Protein AF-A0A7J5ZCK8-F1 (afdb_monomer_lite)

Organism: Dissostichus mawsoni (NCBI:txid36200)

Structure (mmCIF, N/CA/C/O backbone):
data_AF-A0A7J5ZCK8-F1
#
_entry.id   AF-A0A7J5ZCK8-F1
#
loop_
_atom_site.group_PDB
_atom_site.id
_atom_site.type_symbol
_atom_site.label_atom_id
_atom_site.label_alt_id
_atom_site.label_comp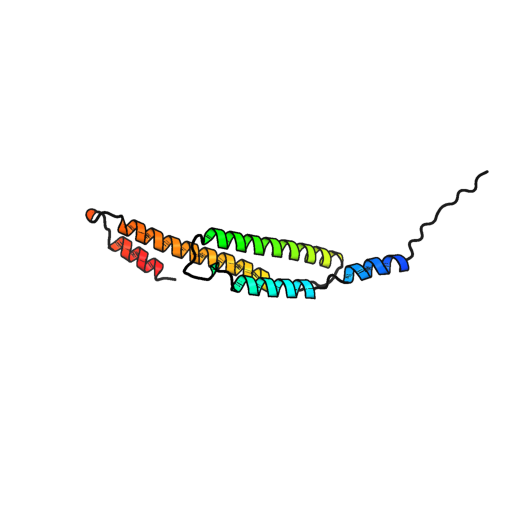_id
_atom_site.label_asym_id
_atom_site.label_entity_id
_atom_site.label_seq_id
_atom_site.pdbx_PDB_ins_code
_atom_site.Cartn_x
_atom_site.Cartn_y
_atom_site.Cartn_z
_atom_site.occupancy
_atom_site.B_iso_or_equiv
_atom_site.auth_seq_id
_atom_site.auth_comp_id
_atom_site.auth_asym_id
_atom_site.auth_atom_id
_atom_site.pdbx_PDB_model_num
ATOM 1 N N . MET A 1 1 ? 63.314 -3.867 -46.656 1.00 36.78 1 MET A N 1
ATOM 2 C CA . MET A 1 1 ? 62.435 -2.686 -46.507 1.00 36.78 1 MET A CA 1
ATOM 3 C C . MET A 1 1 ? 60.999 -3.180 -46.501 1.00 36.78 1 MET A C 1
ATOM 5 O O . MET A 1 1 ? 60.495 -3.582 -47.540 1.00 36.78 1 MET A O 1
ATOM 9 N N . SER A 1 2 ? 60.404 -3.289 -45.313 1.00 33.41 2 SER A N 1
ATOM 10 C CA . SER A 1 2 ? 59.061 -3.841 -45.117 1.00 33.41 2 SER A CA 1
ATOM 11 C C . SER A 1 2 ? 58.004 -2.802 -45.472 1.00 33.41 2 SER A C 1
ATOM 13 O O . SER A 1 2 ? 57.981 -1.721 -44.890 1.00 33.41 2 SER A O 1
ATOM 15 N N . ALA A 1 3 ? 57.130 -3.139 -46.419 1.00 35.41 3 ALA A N 1
ATOM 16 C CA . ALA A 1 3 ? 55.945 -2.357 -46.733 1.00 35.41 3 ALA A CA 1
ATOM 17 C C . ALA A 1 3 ? 54.955 -2.434 -45.558 1.00 35.41 3 ALA A C 1
ATOM 19 O O . ALA A 1 3 ? 54.463 -3.512 -45.211 1.00 35.41 3 ALA A O 1
ATOM 20 N N . GLY A 1 4 ? 54.691 -1.288 -44.930 1.00 40.81 4 GLY A N 1
ATOM 21 C CA . GLY A 1 4 ? 53.667 -1.136 -43.904 1.00 40.81 4 GLY A CA 1
ATOM 22 C C . GLY A 1 4 ? 52.278 -1.337 -44.504 1.00 40.81 4 GLY A C 1
ATOM 23 O O . GLY A 1 4 ? 51.821 -0.537 -45.316 1.00 40.81 4 GLY A O 1
ATOM 24 N N . ARG A 1 5 ? 51.602 -2.416 -44.102 1.00 38.47 5 ARG A N 1
ATOM 25 C CA . ARG A 1 5 ? 50.175 -2.623 -44.364 1.00 38.47 5 ARG A CA 1
ATOM 26 C C . ARG A 1 5 ? 49.381 -1.862 -43.307 1.00 38.47 5 ARG A C 1
ATOM 28 O O . ARG A 1 5 ? 49.225 -2.343 -42.189 1.00 38.47 5 ARG A O 1
ATOM 35 N N . TYR A 1 6 ? 48.885 -0.683 -43.666 1.00 36.00 6 TYR A N 1
ATOM 36 C CA . TYR A 1 6 ? 47.790 -0.048 -42.940 1.00 36.00 6 TYR A CA 1
ATOM 37 C C . TYR A 1 6 ? 46.529 -0.871 -43.207 1.00 36.00 6 TYR A C 1
ATOM 39 O O . TYR A 1 6 ? 46.016 -0.892 -44.323 1.00 36.00 6 TYR A O 1
ATOM 47 N N . VAL A 1 7 ? 46.070 -1.605 -42.197 1.00 40.62 7 VAL A N 1
ATOM 48 C CA . VAL A 1 7 ? 44.784 -2.304 -42.242 1.00 40.62 7 VAL A CA 1
ATOM 49 C C . VAL A 1 7 ? 43.700 -1.243 -42.075 1.00 40.62 7 VAL A C 1
ATOM 51 O O . VAL A 1 7 ? 43.439 -0.774 -40.969 1.00 40.62 7 VAL A O 1
ATOM 54 N N . THR A 1 8 ? 43.103 -0.811 -43.181 1.00 42.19 8 THR A N 1
ATOM 55 C CA . THR A 1 8 ? 41.897 0.015 -43.165 1.00 42.19 8 THR A CA 1
ATOM 56 C C . THR A 1 8 ? 40.716 -0.867 -42.767 1.00 42.19 8 THR A C 1
ATOM 58 O O . THR A 1 8 ? 40.125 -1.562 -43.590 1.00 42.19 8 THR A O 1
ATOM 61 N N . TYR A 1 9 ? 40.357 -0.853 -41.483 1.00 38.38 9 TYR A N 1
ATOM 62 C CA . TYR A 1 9 ? 39.077 -1.394 -41.029 1.00 38.38 9 TYR A CA 1
ATOM 63 C C . TYR A 1 9 ? 37.956 -0.457 -41.497 1.00 38.38 9 TYR A C 1
ATOM 65 O O . TYR A 1 9 ? 37.534 0.448 -40.783 1.00 38.38 9 TYR A O 1
ATOM 73 N N . SER A 1 10 ? 37.503 -0.645 -42.734 1.00 42.81 10 SER A N 1
ATOM 74 C CA . SER A 1 10 ? 36.247 -0.076 -43.216 1.00 42.81 10 SER A CA 1
ATOM 75 C C . SER A 1 10 ? 35.112 -0.960 -42.705 1.00 42.81 10 SER A C 1
ATOM 77 O O . SER A 1 10 ? 34.749 -1.955 -43.324 1.00 42.81 10 SER A O 1
ATOM 79 N N . ILE A 1 11 ? 34.587 -0.636 -41.521 1.00 51.06 11 ILE A N 1
ATOM 80 C CA . ILE A 1 11 ? 33.349 -1.251 -41.033 1.00 51.06 11 ILE A CA 1
ATOM 81 C C . ILE A 1 11 ? 32.249 -0.771 -41.980 1.00 51.06 11 ILE A C 1
ATOM 83 O O . ILE A 1 11 ? 31.850 0.394 -41.948 1.00 51.06 11 ILE A O 1
ATOM 87 N N . SER A 1 12 ? 31.824 -1.643 -42.889 1.00 42.47 12 SER A N 1
ATOM 88 C CA . SER A 1 12 ? 30.792 -1.311 -43.862 1.00 42.47 12 SER A CA 1
ATOM 89 C C . SER A 1 12 ? 29.456 -1.187 -43.131 1.00 42.47 12 SER A C 1
ATOM 91 O O . SER A 1 12 ? 29.147 -1.992 -42.256 1.00 42.47 12 SER A O 1
ATOM 93 N N . LEU A 1 13 ? 28.628 -0.200 -43.493 1.00 48.16 13 LEU A N 1
ATOM 94 C CA . LEU A 1 13 ? 27.282 -0.006 -42.920 1.00 48.16 13 LEU A CA 1
ATOM 95 C C . LEU A 1 13 ? 26.443 -1.300 -42.948 1.00 48.16 13 LEU A C 1
ATOM 97 O O . LEU A 1 13 ? 25.656 -1.547 -42.038 1.00 48.16 13 LEU A O 1
ATOM 101 N N . HIS A 1 14 ? 26.682 -2.162 -43.939 1.00 48.59 14 HIS A N 1
ATOM 102 C CA . HIS A 1 14 ? 26.072 -3.484 -44.078 1.00 48.59 14 HIS A CA 1
ATOM 103 C C . HIS A 1 14 ? 26.371 -4.454 -42.914 1.00 48.59 14 HIS A C 1
ATOM 105 O O . HIS A 1 14 ? 25.532 -5.296 -42.611 1.00 48.59 14 HIS A O 1
ATOM 111 N N . ASP A 1 15 ? 27.499 -4.302 -42.212 1.00 46.88 15 ASP A N 1
ATOM 112 C CA . ASP A 1 15 ? 27.894 -5.145 -41.070 1.00 46.88 15 ASP A CA 1
ATOM 113 C C . ASP A 1 15 ? 27.290 -4.664 -39.738 1.00 46.88 15 ASP A C 1
ATOM 115 O O . ASP A 1 15 ? 27.203 -5.419 -38.768 1.00 46.88 15 ASP A O 1
ATOM 119 N N . ILE A 1 16 ? 26.827 -3.410 -39.690 1.00 55.25 16 ILE A N 1
ATOM 120 C CA . ILE A 1 16 ? 26.183 -2.799 -38.515 1.00 55.25 16 ILE A CA 1
ATOM 121 C C . ILE A 1 16 ? 24.659 -3.023 -38.553 1.00 55.25 16 ILE A C 1
ATOM 123 O O . ILE A 1 16 ? 24.015 -3.167 -37.511 1.00 55.25 16 ILE A O 1
ATOM 127 N N . LEU A 1 17 ? 24.071 -3.128 -39.751 1.00 48.84 17 LEU A N 1
ATOM 128 C CA . LEU A 1 17 ? 22.635 -3.364 -39.958 1.00 48.84 17 LEU A CA 1
ATOM 129 C C . LEU A 1 17 ? 22.069 -4.609 -39.225 1.00 48.84 17 LEU A C 1
ATOM 131 O O . LEU A 1 17 ? 20.969 -4.497 -38.674 1.00 48.84 17 LEU A O 1
ATOM 135 N N . PRO A 1 18 ? 22.772 -5.759 -39.116 1.00 51.34 18 PRO A N 1
ATOM 136 C CA . PRO A 1 18 ? 22.324 -6.917 -38.333 1.00 51.34 18 PRO A CA 1
ATOM 137 C C . PRO A 1 18 ? 22.308 -6.658 -36.818 1.00 51.34 18 PRO A C 1
ATOM 139 O O . PRO A 1 18 ? 21.416 -7.126 -36.114 1.00 51.34 18 PRO A O 1
ATOM 142 N N . PHE A 1 19 ? 23.264 -5.877 -36.301 1.00 49.38 19 PHE A N 1
ATOM 143 C CA . PHE A 1 19 ? 23.325 -5.509 -34.880 1.00 49.38 19 PHE A CA 1
ATOM 144 C C . PHE A 1 19 ? 22.221 -4.519 -34.492 1.00 49.38 19 PHE A C 1
ATOM 146 O O . PHE A 1 19 ? 21.646 -4.626 -33.407 1.00 49.38 19 PHE A O 1
ATOM 153 N N . ILE A 1 20 ? 21.884 -3.597 -35.397 1.00 51.44 20 ILE A N 1
ATOM 154 C CA . ILE A 1 20 ? 20.758 -2.671 -35.238 1.00 51.44 20 ILE A CA 1
ATOM 155 C C . ILE A 1 20 ? 19.438 -3.464 -35.275 1.00 51.44 20 ILE A C 1
ATOM 157 O O . ILE A 1 20 ? 18.642 -3.398 -34.339 1.00 51.44 20 ILE A O 1
ATOM 161 N N . THR A 1 21 ? 19.231 -4.316 -36.283 1.00 44.66 21 THR A N 1
ATOM 162 C CA . THR A 1 21 ? 17.980 -5.087 -36.446 1.00 44.66 21 THR A CA 1
ATOM 163 C C . THR A 1 21 ? 17.729 -6.137 -35.353 1.00 44.66 21 THR A C 1
ATOM 165 O O . THR A 1 21 ? 16.570 -6.365 -35.000 1.00 44.66 21 THR A O 1
ATOM 168 N N . VAL A 1 22 ? 18.766 -6.726 -34.741 1.00 50.34 22 VAL A N 1
ATOM 169 C CA . VAL A 1 22 ? 18.611 -7.665 -33.609 1.00 50.34 22 VAL A CA 1
ATOM 170 C C . VAL A 1 22 ? 18.160 -6.965 -32.316 1.00 50.34 22 VAL A C 1
ATOM 172 O O . VAL A 1 22 ? 17.392 -7.556 -31.553 1.00 50.34 22 VAL A O 1
ATOM 175 N N . LYS A 1 23 ? 18.534 -5.697 -32.079 1.00 49.75 23 LYS A N 1
ATOM 176 C CA . LYS A 1 23 ? 18.041 -4.918 -30.920 1.00 49.75 23 LYS A CA 1
ATOM 177 C C . LYS A 1 23 ? 16.681 -4.246 -31.140 1.00 49.75 23 LYS A C 1
ATOM 179 O O . LYS A 1 23 ? 15.972 -4.013 -30.164 1.00 49.75 23 LYS A O 1
ATOM 184 N N . HIS A 1 24 ? 16.247 -4.055 -32.387 1.00 47.78 24 HIS A N 1
ATOM 185 C CA . HIS A 1 24 ? 14.887 -3.593 -32.719 1.00 47.78 24 HIS A CA 1
ATOM 186 C C . HIS A 1 24 ? 13.771 -4.603 -32.369 1.00 47.78 24 HIS A C 1
ATOM 188 O O . HIS A 1 24 ? 12.586 -4.300 -32.515 1.00 47.78 24 HIS A O 1
ATOM 194 N N . ARG A 1 25 ? 14.118 -5.802 -31.880 1.00 45.59 25 ARG A N 1
ATOM 195 C CA . ARG A 1 25 ? 13.163 -6.837 -31.454 1.00 45.59 25 ARG A CA 1
ATOM 196 C C . ARG A 1 25 ? 12.755 -6.775 -29.981 1.00 45.59 25 ARG A C 1
ATOM 198 O O . ARG A 1 25 ? 11.951 -7.611 -29.565 1.00 45.59 25 ARG A O 1
ATOM 205 N N . SER A 1 26 ? 13.240 -5.808 -29.196 1.00 51.66 26 SER A N 1
ATOM 206 C CA . SER A 1 26 ? 12.668 -5.545 -27.867 1.00 51.66 26 SER A CA 1
ATOM 207 C C . SER A 1 26 ? 11.329 -4.827 -28.047 1.00 51.66 26 SER A C 1
ATOM 209 O O . SER A 1 26 ? 11.219 -3.606 -28.028 1.00 51.66 26 SER A O 1
ATOM 211 N N . CYS A 1 27 ? 10.310 -5.612 -28.387 1.00 55.16 27 CYS A N 1
ATOM 212 C CA . CYS A 1 27 ? 9.016 -5.114 -28.813 1.00 55.16 27 CYS A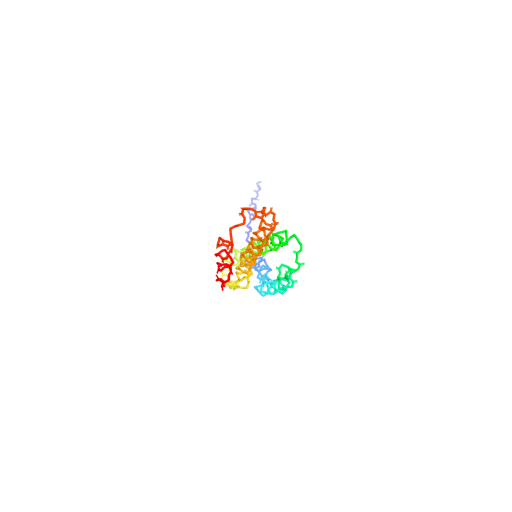 CA 1
ATOM 213 C C . CYS A 1 27 ? 8.296 -4.437 -27.630 1.00 55.16 27 CYS A C 1
ATOM 215 O O . CYS A 1 27 ? 8.108 -5.100 -26.602 1.00 55.16 27 CYS A O 1
ATOM 217 N N . PRO A 1 28 ? 7.793 -3.192 -27.771 1.00 55.38 28 PRO A N 1
ATOM 218 C CA . PRO A 1 28 ? 6.948 -2.531 -26.766 1.00 55.38 28 PRO A CA 1
ATOM 219 C C . PRO A 1 28 ? 5.751 -3.393 -26.331 1.00 55.38 28 PRO A C 1
ATOM 221 O O . PRO A 1 28 ? 5.306 -3.349 -25.185 1.00 55.38 28 PRO A O 1
ATOM 224 N N . ARG A 1 29 ? 5.280 -4.266 -27.233 1.00 55.62 29 ARG A N 1
ATOM 225 C CA . ARG A 1 29 ? 4.224 -5.256 -26.991 1.00 55.62 29 ARG A CA 1
ATOM 226 C C . ARG A 1 29 ? 4.558 -6.230 -25.857 1.00 55.62 29 ARG A C 1
ATOM 228 O O . ARG A 1 29 ? 3.656 -6.621 -25.130 1.00 55.62 29 ARG A O 1
ATOM 235 N N . SER A 1 30 ? 5.829 -6.591 -25.673 1.00 60.94 30 SER A N 1
ATOM 236 C CA . SER A 1 30 ? 6.246 -7.483 -24.583 1.00 60.94 30 SER A CA 1
ATOM 237 C C . SER A 1 30 ? 6.150 -6.811 -23.207 1.00 60.94 30 SER A C 1
ATOM 239 O O . SER A 1 30 ? 5.751 -7.462 -22.247 1.00 60.94 30 SER A O 1
ATOM 241 N N . GLY A 1 31 ? 6.431 -5.505 -23.111 1.00 59.97 31 GLY A N 1
ATOM 242 C CA . GLY A 1 31 ? 6.261 -4.728 -21.878 1.00 59.97 31 GLY A CA 1
ATOM 243 C C . GLY A 1 31 ? 4.790 -4.542 -21.494 1.00 59.97 31 GLY A C 1
ATOM 244 O O . GLY A 1 31 ? 4.433 -4.703 -20.330 1.00 59.97 31 GLY A O 1
ATOM 245 N N . ILE A 1 32 ? 3.919 -4.294 -22.480 1.00 65.62 32 ILE A N 1
ATOM 246 C CA . ILE A 1 32 ? 2.468 -4.146 -22.263 1.00 65.62 32 ILE A CA 1
ATOM 247 C C . ILE A 1 32 ? 1.843 -5.455 -21.759 1.00 65.62 32 ILE A C 1
ATOM 249 O O . ILE A 1 32 ? 1.060 -5.433 -20.811 1.00 65.62 32 ILE A O 1
ATOM 253 N N . VAL A 1 33 ? 2.203 -6.596 -22.361 1.00 68.94 33 VAL A N 1
ATOM 254 C CA . VAL A 1 33 ? 1.693 -7.915 -21.944 1.00 68.94 33 VAL A CA 1
ATOM 255 C C . VAL A 1 33 ? 2.149 -8.242 -20.520 1.00 68.94 33 VAL A C 1
ATOM 257 O O . VAL A 1 33 ? 1.317 -8.540 -19.671 1.00 68.94 33 VAL A O 1
ATOM 260 N N . LYS A 1 34 ? 3.438 -8.047 -20.206 1.00 73.69 34 LYS A N 1
ATOM 261 C CA . LYS A 1 34 ? 3.962 -8.258 -18.845 1.00 73.69 34 LYS A CA 1
ATOM 262 C C . LYS A 1 34 ? 3.269 -7.392 -17.790 1.00 73.69 34 LYS A C 1
ATOM 264 O O . LYS A 1 34 ? 3.038 -7.845 -16.674 1.00 73.69 34 LYS A O 1
ATOM 269 N N . GLN A 1 35 ? 2.937 -6.147 -18.127 1.00 70.12 35 GLN A N 1
ATOM 270 C CA . GLN A 1 35 ? 2.220 -5.249 -17.224 1.00 70.12 35 GLN A CA 1
ATOM 271 C C . GLN A 1 35 ? 0.777 -5.713 -16.978 1.00 70.12 35 GLN A C 1
ATOM 273 O O . GLN A 1 35 ? 0.281 -5.618 -15.854 1.00 70.12 35 GLN A O 1
ATOM 278 N N . HIS A 1 36 ? 0.108 -6.203 -18.023 1.00 76.88 36 HIS A N 1
ATOM 279 C CA . HIS A 1 36 ? -1.246 -6.735 -17.922 1.00 76.88 36 HIS A CA 1
ATOM 280 C C . HIS A 1 36 ? -1.289 -7.991 -17.044 1.00 76.88 36 HIS A C 1
ATOM 282 O O . HIS A 1 36 ? -2.082 -8.044 -16.104 1.00 76.88 36 HIS A O 1
ATOM 288 N N . ASP A 1 37 ? -0.379 -8.936 -17.282 1.00 79.56 37 ASP A N 1
ATOM 289 C CA . ASP A 1 37 ? -0.281 -10.183 -16.517 1.00 79.56 37 ASP A CA 1
ATOM 290 C C . ASP A 1 37 ? 0.034 -9.908 -15.040 1.00 79.56 37 ASP A C 1
ATOM 292 O O . ASP A 1 37 ? -0.601 -10.467 -14.143 1.00 79.56 37 ASP A O 1
ATOM 296 N N . PHE A 1 38 ? 0.959 -8.979 -14.766 1.00 77.50 38 PHE A N 1
ATOM 297 C CA . PHE A 1 38 ? 1.266 -8.553 -13.400 1.00 77.50 38 PHE A CA 1
ATOM 298 C C . PHE A 1 38 ? 0.041 -7.944 -12.709 1.00 77.50 38 PHE A C 1
ATOM 300 O O . PHE A 1 38 ? -0.223 -8.235 -11.546 1.00 77.50 38 PHE A O 1
ATOM 307 N N . ARG A 1 39 ? -0.750 -7.130 -13.418 1.00 77.44 39 ARG A N 1
ATOM 308 C CA . ARG A 1 39 ? -1.971 -6.538 -12.858 1.00 77.44 39 ARG A CA 1
ATOM 309 C C . ARG A 1 39 ? -3.056 -7.577 -12.575 1.00 77.44 39 ARG A C 1
ATOM 311 O O . ARG A 1 39 ? -3.834 -7.413 -11.635 1.00 77.44 39 ARG A O 1
ATOM 318 N N . GLU A 1 40 ? -3.174 -8.613 -13.394 1.00 80.75 40 GLU A N 1
ATOM 319 C CA . GLU A 1 40 ? -4.095 -9.718 -13.117 1.00 80.75 40 GLU A CA 1
ATOM 320 C C . GLU A 1 40 ? -3.698 -10.471 -11.855 1.00 80.75 40 GLU A C 1
ATOM 322 O O . GLU A 1 40 ? -4.536 -10.635 -10.971 1.00 80.75 40 GLU A O 1
ATOM 327 N N . GLN A 1 41 ? -2.415 -10.804 -11.715 1.00 79.69 41 GLN A N 1
ATOM 328 C CA . GLN A 1 41 ? -1.889 -11.435 -10.504 1.00 79.69 41 GLN A CA 1
ATOM 329 C C . GLN A 1 41 ? -2.077 -10.538 -9.277 1.00 79.69 41 GLN A C 1
ATOM 331 O O . GLN A 1 41 ? -2.576 -10.993 -8.249 1.00 79.69 41 GLN A O 1
ATOM 336 N N . PHE A 1 42 ? -1.786 -9.242 -9.410 1.00 76.38 42 PHE A N 1
ATOM 337 C CA . PHE A 1 42 ? -1.948 -8.264 -8.339 1.00 76.38 42 PHE A CA 1
ATOM 338 C C . PHE A 1 42 ? -3.396 -8.200 -7.835 1.00 76.38 42 PHE A C 1
ATOM 340 O O . PHE A 1 42 ? -3.620 -8.179 -6.633 1.00 76.38 42 PHE A O 1
ATOM 347 N N . ARG A 1 43 ? -4.398 -8.268 -8.720 1.00 76.19 43 ARG A N 1
ATOM 348 C CA . ARG A 1 43 ? -5.819 -8.285 -8.315 1.00 76.19 43 ARG A CA 1
ATOM 349 C C . ARG A 1 43 ? -6.239 -9.547 -7.563 1.00 76.19 43 ARG A C 1
ATOM 351 O O . ARG A 1 43 ? -7.244 -9.516 -6.861 1.00 76.19 43 ARG A O 1
ATOM 358 N N . THR A 1 44 ? -5.504 -10.644 -7.722 1.00 78.62 44 THR A N 1
ATOM 359 C CA . THR A 1 44 ? -5.761 -11.900 -7.003 1.00 78.62 44 THR A CA 1
ATOM 360 C C . THR A 1 44 ? -5.016 -12.005 -5.676 1.00 78.62 44 THR A C 1
ATOM 362 O O . THR A 1 44 ? -5.238 -12.964 -4.936 1.00 78.62 44 THR A O 1
ATOM 365 N N . GLU A 1 45 ? -4.145 -11.041 -5.361 1.00 75.94 45 GLU A N 1
ATOM 366 C CA . GLU A 1 45 ? -3.376 -11.058 -4.120 1.00 75.94 45 GLU A CA 1
ATOM 367 C C . GLU A 1 45 ? -4.294 -11.044 -2.899 1.00 75.94 45 GLU A C 1
ATOM 369 O O . GLU A 1 45 ? -5.326 -10.365 -2.843 1.00 75.94 45 GLU A O 1
ATOM 374 N N . SER A 1 46 ? -3.882 -11.787 -1.874 1.00 76.31 46 SER A N 1
ATOM 375 C CA . SER A 1 46 ? -4.665 -11.919 -0.650 1.00 76.31 46 SER A CA 1
ATOM 376 C C . SER A 1 46 ? -4.808 -10.595 0.096 1.00 76.31 46 SER A C 1
ATOM 378 O O . SER A 1 46 ? -5.768 -10.461 0.840 1.00 76.31 46 SER A O 1
ATOM 380 N N . ILE A 1 47 ? -3.949 -9.597 -0.156 1.00 74.75 47 ILE A N 1
ATOM 381 C CA . ILE A 1 47 ? -3.981 -8.256 0.466 1.00 74.75 47 ILE A CA 1
ATOM 382 C C . ILE A 1 47 ? -5.326 -7.525 0.330 1.00 74.75 47 ILE A C 1
ATOM 384 O O . ILE A 1 47 ? -5.603 -6.624 1.119 1.00 74.75 47 ILE A O 1
ATOM 388 N N . PHE A 1 48 ? -6.145 -7.903 -0.657 1.00 73.62 48 PHE A N 1
ATOM 389 C CA . PHE A 1 48 ? -7.482 -7.349 -0.888 1.00 73.62 48 PHE A CA 1
ATOM 390 C C . PHE A 1 48 ? -8.589 -8.054 -0.091 1.00 73.62 48 PHE A C 1
ATOM 392 O O . PHE A 1 48 ? -9.739 -7.619 -0.112 1.00 73.62 48 PHE A O 1
ATOM 399 N N . ARG A 1 49 ? -8.271 -9.151 0.601 1.00 77.19 49 ARG A N 1
ATOM 400 C CA . ARG A 1 49 ? -9.214 -9.910 1.428 1.00 77.19 49 ARG A CA 1
ATOM 401 C C . ARG A 1 49 ? -9.140 -9.440 2.876 1.00 77.19 49 ARG A C 1
ATOM 403 O O . ARG A 1 49 ? -8.066 -9.156 3.380 1.00 77.19 49 ARG A O 1
ATOM 410 N N . ILE A 1 50 ? -10.281 -9.425 3.558 1.00 67.75 50 ILE A N 1
ATOM 411 C CA . ILE A 1 50 ? -10.408 -8.928 4.940 1.00 67.75 50 ILE A CA 1
ATOM 412 C C . ILE A 1 50 ? -9.794 -9.904 5.971 1.00 67.75 50 ILE A C 1
ATOM 414 O O . ILE A 1 50 ? -9.342 -9.477 7.032 1.00 67.75 50 ILE A O 1
ATOM 418 N N . ASP A 1 51 ? -9.698 -11.196 5.644 1.00 70.12 51 ASP A N 1
ATOM 419 C CA . ASP A 1 51 ? -9.303 -12.267 6.580 1.00 70.12 51 ASP A CA 1
ATOM 420 C C . ASP A 1 51 ? -7.804 -12.611 6.538 1.00 70.12 51 ASP A C 1
ATOM 422 O O . ASP A 1 51 ? -7.410 -13.775 6.584 1.00 70.12 51 ASP A O 1
ATOM 426 N N . VAL A 1 52 ? -6.945 -11.608 6.372 1.00 74.25 52 VAL A N 1
ATOM 427 C CA . VAL A 1 52 ? -5.502 -11.827 6.219 1.00 74.25 52 VAL A CA 1
ATOM 428 C C . VAL A 1 52 ? -4.779 -11.687 7.554 1.00 74.25 52 VAL A C 1
ATOM 430 O O . VAL A 1 52 ? -4.867 -10.648 8.208 1.00 74.25 52 VAL A O 1
ATOM 433 N N . GLU A 1 53 ? -4.002 -12.704 7.921 1.00 72.19 53 GLU A N 1
ATOM 434 C CA . GLU A 1 53 ? -2.970 -12.616 8.959 1.00 72.19 53 GLU A CA 1
ATOM 435 C C . GLU A 1 53 ? -1.670 -12.044 8.364 1.00 72.19 53 GLU A C 1
ATOM 437 O O . GLU A 1 53 ? -1.354 -12.268 7.196 1.00 72.19 53 GLU A O 1
ATOM 442 N N . GLU A 1 54 ? -0.912 -11.274 9.150 1.00 81.44 54 GLU A N 1
ATOM 443 C CA . GLU A 1 54 ? 0.359 -10.657 8.721 1.00 81.44 54 GLU A CA 1
ATOM 444 C C . GLU A 1 54 ? 0.255 -9.721 7.492 1.00 81.44 54 GLU A C 1
ATOM 446 O O . GLU A 1 54 ? 1.142 -9.676 6.635 1.00 81.44 54 GLU A O 1
ATOM 451 N N . GLN A 1 55 ? -0.812 -8.919 7.433 1.00 84.62 55 GLN A N 1
ATOM 452 C CA . GLN A 1 55 ? -1.169 -8.019 6.319 1.00 84.62 55 GLN A CA 1
ATOM 453 C C . GLN A 1 55 ? 0.010 -7.179 5.806 1.00 84.62 55 GLN A C 1
ATOM 455 O O . GLN A 1 55 ? 0.253 -7.115 4.601 1.00 84.62 55 GLN A O 1
ATOM 460 N N . TYR A 1 56 ? 0.804 -6.596 6.712 1.00 86.06 56 TYR A N 1
ATOM 461 C CA . TYR A 1 56 ? 1.968 -5.788 6.344 1.00 86.06 56 TYR A CA 1
ATOM 462 C C . TYR A 1 56 ? 3.043 -6.567 5.584 1.00 86.06 56 TYR A C 1
ATOM 464 O O . TYR A 1 56 ? 3.612 -6.031 4.637 1.00 86.06 56 TYR A O 1
ATOM 472 N N . LYS A 1 57 ? 3.286 -7.845 5.911 1.00 87.62 57 LYS A N 1
ATOM 473 C CA . LYS A 1 57 ? 4.285 -8.651 5.189 1.00 87.62 57 LYS A CA 1
ATOM 474 C C . LYS A 1 57 ? 3.871 -8.885 3.737 1.00 87.62 57 LYS A C 1
ATOM 476 O O . LYS A 1 57 ? 4.719 -8.883 2.842 1.00 87.62 57 LYS A O 1
ATOM 481 N N . LEU A 1 58 ? 2.574 -9.075 3.499 1.00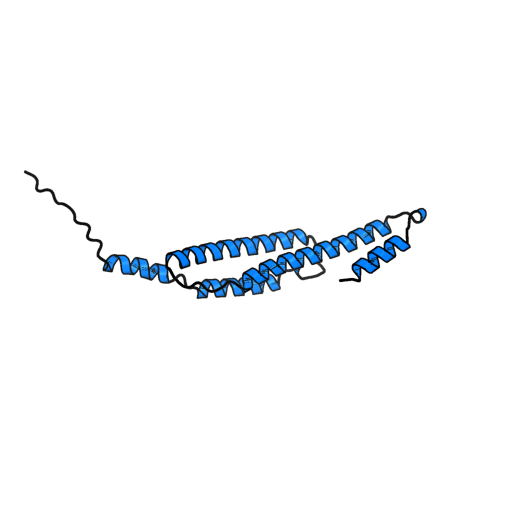 86.38 58 LEU A N 1
ATOM 482 C CA . LEU A 1 58 ? 2.012 -9.278 2.164 1.00 86.38 58 LEU A CA 1
ATOM 483 C C . LEU A 1 58 ? 1.968 -7.974 1.357 1.00 86.38 58 LEU A C 1
ATOM 485 O O . LEU A 1 58 ? 2.308 -7.981 0.171 1.00 86.38 58 LEU A O 1
ATOM 489 N N . ILE A 1 59 ? 1.640 -6.849 2.002 1.00 88.00 59 ILE A N 1
ATOM 490 C CA . ILE A 1 59 ? 1.737 -5.513 1.395 1.00 88.00 59 ILE A CA 1
ATOM 491 C C . ILE A 1 59 ? 3.186 -5.222 0.999 1.00 88.00 59 ILE A C 1
ATOM 493 O O . ILE A 1 59 ? 3.440 -4.840 -0.141 1.00 88.00 59 ILE A O 1
ATOM 497 N N . ASP A 1 60 ? 4.151 -5.477 1.883 1.00 90.12 60 ASP A N 1
ATOM 498 C CA . ASP A 1 60 ? 5.572 -5.263 1.602 1.00 90.12 60 ASP A CA 1
ATOM 499 C C . ASP A 1 60 ? 6.081 -6.158 0.472 1.00 90.12 60 ASP A C 1
ATOM 501 O O . ASP A 1 60 ? 6.841 -5.710 -0.390 1.00 90.12 60 ASP A O 1
ATOM 505 N N . LYS A 1 61 ? 5.653 -7.427 0.442 1.00 89.69 61 LYS A N 1
ATOM 506 C CA . LYS A 1 61 ? 5.956 -8.347 -0.661 1.00 89.69 61 LYS A CA 1
ATOM 507 C C . LYS A 1 61 ? 5.434 -7.795 -1.990 1.00 89.69 61 LYS A C 1
ATOM 509 O O . LYS A 1 61 ? 6.193 -7.740 -2.958 1.00 89.69 61 LYS A O 1
ATOM 514 N N . SER A 1 62 ? 4.183 -7.347 -2.017 1.00 87.06 62 SER A N 1
ATOM 515 C CA . SER A 1 62 ? 3.542 -6.800 -3.217 1.00 87.06 62 SER A CA 1
ATOM 516 C C . SER A 1 62 ? 4.185 -5.480 -3.658 1.00 87.06 62 SER A C 1
ATOM 518 O O . SER A 1 62 ? 4.449 -5.280 -4.842 1.00 87.06 62 SER A O 1
ATOM 520 N N . ASN A 1 63 ? 4.537 -4.609 -2.707 1.00 90.88 63 ASN A N 1
ATOM 521 C CA . ASN A 1 63 ? 5.231 -3.344 -2.953 1.00 90.88 63 ASN A CA 1
ATOM 522 C C . ASN A 1 63 ? 6.625 -3.564 -3.554 1.00 90.88 63 ASN A C 1
ATOM 524 O O . ASN A 1 63 ? 7.007 -2.876 -4.501 1.00 90.88 63 ASN A O 1
ATOM 528 N N . ARG A 1 64 ? 7.369 -4.570 -3.069 1.00 91.12 64 ARG A N 1
ATOM 529 C CA . ARG A 1 64 ? 8.632 -4.985 -3.699 1.00 91.12 64 ARG A CA 1
ATOM 530 C C . ARG A 1 64 ? 8.414 -5.486 -5.126 1.00 91.12 64 ARG A C 1
ATOM 532 O O . ARG A 1 64 ? 9.184 -5.113 -6.005 1.00 91.12 64 ARG A O 1
ATOM 539 N N . GLY A 1 65 ? 7.368 -6.279 -5.368 1.00 88.50 65 GLY A N 1
ATOM 540 C CA . GLY A 1 65 ? 7.004 -6.744 -6.711 1.00 88.50 65 GLY A CA 1
ATOM 541 C C . GLY A 1 65 ? 6.750 -5.591 -7.688 1.00 88.50 65 GLY A C 1
ATOM 542 O O . GLY A 1 65 ? 7.327 -5.566 -8.774 1.00 88.50 65 GLY A O 1
ATOM 543 N N . VAL A 1 66 ? 5.970 -4.587 -7.268 1.00 88.12 66 VAL A N 1
ATOM 544 C CA . VAL A 1 66 ? 5.734 -3.367 -8.061 1.00 88.12 66 VAL A CA 1
ATOM 545 C C . VAL A 1 66 ? 7.032 -2.601 -8.313 1.00 88.12 66 VAL A C 1
ATOM 547 O O . VAL A 1 66 ? 7.282 -2.205 -9.447 1.00 88.12 66 VAL A O 1
ATOM 550 N N . ALA A 1 67 ? 7.893 -2.437 -7.304 1.00 90.12 67 ALA A N 1
ATOM 551 C CA . ALA A 1 67 ? 9.164 -1.727 -7.460 1.00 90.12 67 ALA A CA 1
ATOM 552 C C . ALA A 1 67 ? 10.124 -2.419 -8.447 1.00 90.12 67 ALA A C 1
ATOM 554 O O . ALA A 1 67 ? 10.808 -1.747 -9.221 1.00 90.12 67 ALA A O 1
ATOM 555 N N . VAL A 1 68 ? 10.165 -3.757 -8.455 1.00 89.75 68 VAL A N 1
ATOM 556 C CA . VAL A 1 68 ? 10.946 -4.526 -9.440 1.00 89.75 68 VAL A CA 1
ATOM 557 C C . VAL A 1 68 ? 10.407 -4.289 -10.850 1.00 89.75 68 VAL A C 1
ATOM 559 O O . VAL A 1 68 ? 11.184 -3.965 -11.748 1.00 89.75 68 VAL A O 1
ATOM 562 N N . MET A 1 69 ? 9.086 -4.365 -11.034 1.00 84.62 69 MET A N 1
ATOM 563 C CA . MET A 1 69 ? 8.448 -4.082 -12.323 1.00 84.62 69 MET A CA 1
ATOM 564 C C . MET A 1 69 ? 8.712 -2.645 -12.793 1.00 84.62 69 MET A C 1
ATOM 566 O O . MET A 1 69 ? 9.041 -2.436 -13.957 1.00 84.62 69 MET A O 1
ATOM 570 N N . GLU A 1 70 ? 8.641 -1.650 -11.906 1.00 87.38 70 GLU A N 1
ATOM 571 C CA . GLU A 1 70 ? 8.985 -0.255 -12.225 1.00 87.38 70 GLU A CA 1
ATOM 572 C C . GLU A 1 70 ? 10.441 -0.110 -12.683 1.00 87.38 70 GLU A C 1
ATOM 574 O O . GLU A 1 70 ? 10.712 0.587 -13.661 1.00 87.38 70 GLU A O 1
ATOM 579 N N . ALA A 1 71 ? 11.378 -0.799 -12.027 1.00 87.62 71 ALA A N 1
ATOM 580 C CA . ALA A 1 71 ? 12.785 -0.772 -12.409 1.00 87.62 71 ALA A CA 1
ATOM 581 C C . ALA A 1 71 ? 13.034 -1.429 -13.778 1.00 87.62 71 ALA A C 1
ATOM 583 O O . ALA A 1 71 ? 13.823 -0.912 -14.572 1.00 87.62 71 ALA A O 1
ATOM 584 N N . GLU A 1 72 ? 12.370 -2.548 -14.078 1.00 84.50 72 GLU A N 1
ATOM 585 C CA . GLU A 1 72 ? 12.439 -3.187 -15.397 1.00 84.50 72 GLU A CA 1
ATOM 586 C C . GLU A 1 72 ? 11.861 -2.288 -16.494 1.00 84.50 72 GLU A C 1
ATOM 588 O O . GLU A 1 72 ? 12.497 -2.091 -17.532 1.00 84.50 72 GLU A O 1
ATOM 593 N N . MET A 1 73 ? 10.692 -1.695 -16.247 1.00 81.81 73 MET A N 1
ATOM 594 C CA . MET A 1 73 ? 10.040 -0.784 -17.188 1.00 81.81 73 MET A CA 1
ATOM 595 C C . MET A 1 73 ? 10.868 0.481 -17.433 1.00 81.81 73 MET A C 1
ATOM 597 O O . MET A 1 73 ? 10.964 0.934 -18.574 1.00 81.81 73 MET A O 1
ATOM 601 N N . LYS A 1 74 ? 11.533 1.010 -16.398 1.00 84.25 74 LYS A N 1
ATOM 602 C CA . LYS A 1 74 ? 12.453 2.145 -16.533 1.00 84.25 74 LYS A CA 1
ATOM 603 C C . LYS A 1 74 ? 13.643 1.808 -17.430 1.00 84.25 74 LYS A C 1
ATOM 605 O O . LYS A 1 74 ? 13.931 2.560 -18.347 1.00 84.25 74 LYS A O 1
ATOM 610 N N . LYS A 1 75 ? 14.276 0.644 -17.248 1.00 83.38 75 LYS A N 1
ATOM 611 C CA . LYS A 1 75 ? 15.380 0.201 -18.124 1.00 83.38 75 LYS A CA 1
ATOM 612 C C . LYS A 1 75 ? 14.945 0.067 -19.584 1.00 83.38 75 LYS A C 1
ATOM 614 O O . LYS A 1 75 ? 15.711 0.399 -20.488 1.00 83.38 75 LYS A O 1
ATOM 619 N N . LEU A 1 76 ? 13.736 -0.447 -19.821 1.00 79.19 76 LEU A N 1
ATOM 620 C CA . LEU A 1 76 ? 13.170 -0.549 -21.169 1.00 79.19 76 LEU A CA 1
ATOM 621 C C . LEU A 1 76 ? 12.901 0.830 -21.773 1.00 79.19 76 LEU A C 1
ATOM 623 O O . LEU A 1 76 ? 13.176 1.022 -22.954 1.00 79.19 76 LEU A O 1
ATOM 627 N N . GLN A 1 77 ? 12.424 1.777 -20.965 1.00 79.56 77 GLN A N 1
ATOM 628 C CA . GLN A 1 77 ? 12.214 3.157 -21.385 1.00 79.56 77 GLN A CA 1
ATOM 629 C C . GLN A 1 77 ? 13.537 3.861 -2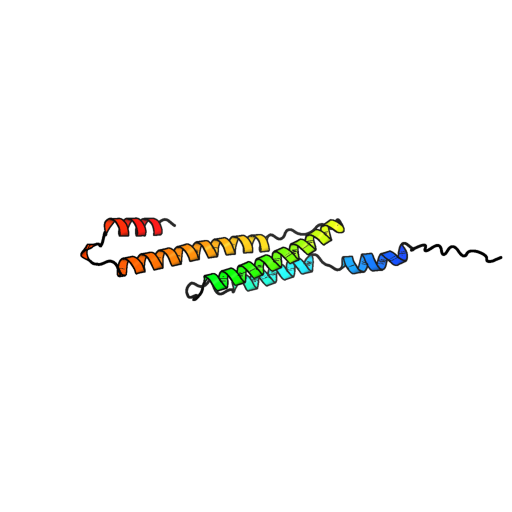1.703 1.00 79.56 77 GLN A C 1
ATOM 631 O O . GLN A 1 77 ? 13.679 4.359 -22.810 1.00 79.56 77 GLN A O 1
ATOM 636 N N . ASP A 1 78 ? 14.541 3.774 -20.826 1.00 81.44 78 ASP A N 1
ATOM 637 C CA . ASP A 1 78 ? 15.882 4.329 -21.065 1.00 81.44 78 ASP A CA 1
ATOM 638 C C . ASP A 1 78 ? 16.505 3.756 -22.357 1.00 81.44 78 ASP A C 1
ATOM 640 O O . ASP A 1 78 ? 17.186 4.447 -23.113 1.00 81.44 78 ASP A O 1
ATOM 644 N N . THR A 1 79 ? 16.249 2.471 -22.637 1.00 77.50 79 THR A N 1
ATOM 645 C CA . THR A 1 79 ? 16.686 1.824 -23.881 1.00 77.50 79 THR A CA 1
ATOM 646 C C . THR A 1 79 ? 15.919 2.353 -25.092 1.00 77.50 79 THR A C 1
ATOM 648 O O . THR A 1 79 ? 16.514 2.534 -26.146 1.00 77.50 79 THR A O 1
ATOM 651 N N . ALA A 1 80 ? 14.614 2.589 -24.977 1.00 74.94 80 ALA A N 1
ATOM 652 C CA . ALA A 1 80 ? 13.808 3.126 -26.069 1.00 74.94 80 ALA A CA 1
ATOM 653 C C . ALA A 1 80 ? 14.164 4.580 -26.387 1.00 74.94 80 ALA A C 1
ATOM 655 O O . ALA A 1 80 ? 14.303 4.916 -27.562 1.00 74.94 80 ALA A O 1
ATOM 656 N N . ASP A 1 81 ? 14.411 5.387 -25.354 1.00 77.75 81 ASP A N 1
ATOM 657 C CA . ASP A 1 81 ? 14.879 6.766 -25.476 1.00 77.75 81 ASP A CA 1
ATOM 658 C C . ASP A 1 81 ? 16.250 6.818 -26.173 1.00 77.75 81 ASP A C 1
ATOM 660 O O . ASP A 1 81 ? 16.457 7.645 -27.058 1.00 77.7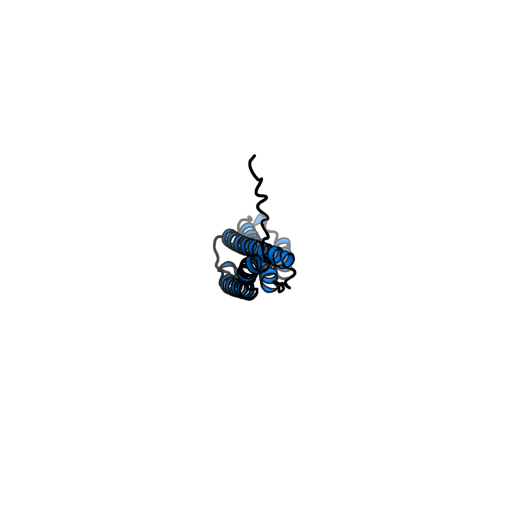5 81 ASP A O 1
ATOM 664 N N . LEU A 1 82 ? 17.157 5.875 -25.870 1.00 80.94 82 LEU A N 1
ATOM 665 C CA . LEU A 1 82 ? 18.456 5.738 -26.549 1.00 80.94 82 LEU A CA 1
ATOM 666 C C . LEU A 1 82 ? 18.331 5.460 -28.058 1.00 80.94 82 LEU A C 1
ATOM 668 O O . LEU A 1 82 ? 19.232 5.804 -28.822 1.00 80.94 82 LEU A O 1
ATOM 672 N N . PHE A 1 83 ? 17.244 4.819 -28.486 1.00 79.06 83 PHE A N 1
ATOM 673 C CA . PHE A 1 83 ? 16.970 4.521 -29.894 1.00 79.06 83 PHE A CA 1
ATOM 674 C C . PHE A 1 83 ? 15.945 5.477 -30.522 1.00 79.06 83 PHE A C 1
ATOM 676 O O . PHE A 1 83 ? 15.505 5.222 -31.641 1.00 79.06 83 PHE A O 1
ATOM 683 N N . GLU A 1 84 ? 15.548 6.541 -29.811 1.00 77.00 84 GLU A N 1
ATOM 684 C CA . GLU A 1 84 ? 14.517 7.505 -30.229 1.00 77.00 84 GLU A CA 1
ATOM 685 C C . GLU A 1 84 ? 13.183 6.837 -30.626 1.00 77.00 84 GLU A C 1
ATOM 687 O O . GLU A 1 84 ? 12.420 7.326 -31.462 1.00 77.00 84 GLU A O 1
ATOM 692 N N . VAL A 1 85 ? 12.881 5.686 -30.018 1.00 74.75 85 VAL A N 1
ATOM 693 C CA . VAL A 1 85 ? 11.647 4.937 -30.263 1.00 74.75 85 VAL A CA 1
ATOM 694 C C . VAL A 1 85 ? 10.581 5.411 -29.286 1.00 74.75 85 VAL A C 1
ATOM 696 O O . VAL A 1 85 ? 10.793 5.423 -28.076 1.00 74.75 85 VAL A O 1
ATOM 699 N N . SER A 1 86 ? 9.391 5.741 -29.795 1.00 66.56 86 SER A N 1
ATOM 700 C CA . SER A 1 86 ? 8.262 6.102 -28.941 1.00 66.56 86 SER A CA 1
ATOM 701 C C . SER A 1 86 ? 7.862 4.931 -28.040 1.00 66.56 86 SER A C 1
ATOM 703 O O . SER A 1 86 ? 7.503 3.842 -28.499 1.00 66.56 86 SER A O 1
ATOM 705 N N . PHE A 1 87 ? 7.933 5.159 -26.728 1.00 66.62 87 PHE A N 1
ATOM 706 C CA . PHE A 1 87 ? 7.603 4.153 -25.731 1.00 66.62 87 PHE A CA 1
ATOM 707 C C . PHE A 1 87 ? 6.192 4.390 -25.151 1.00 66.62 87 PHE A C 1
ATOM 709 O O . PHE A 1 87 ? 5.863 5.520 -24.780 1.00 66.62 87 PHE A O 1
ATOM 716 N N . PRO A 1 88 ? 5.322 3.364 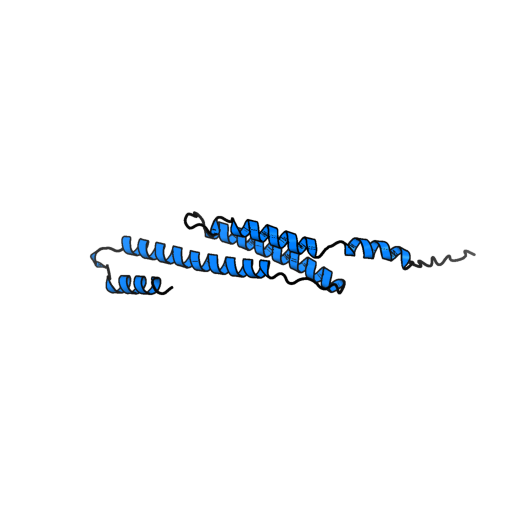-25.083 1.00 71.00 88 PRO A N 1
ATOM 717 C CA . PRO A 1 88 ? 3.960 3.511 -24.577 1.00 71.00 88 PRO A CA 1
ATOM 718 C C . PRO A 1 88 ? 3.909 3.813 -23.074 1.00 71.00 88 PRO A C 1
ATOM 720 O O . PRO A 1 88 ? 4.693 3.299 -22.284 1.00 71.00 88 PRO A O 1
ATOM 723 N N . ASP A 1 89 ? 2.917 4.604 -22.668 1.00 72.12 89 ASP A N 1
ATOM 724 C CA . ASP A 1 89 ? 2.744 5.003 -21.274 1.00 72.12 89 ASP A CA 1
ATOM 725 C C . ASP A 1 89 ? 2.262 3.849 -20.360 1.00 72.12 89 ASP A C 1
ATOM 727 O O . ASP A 1 89 ? 1.233 3.215 -20.605 1.00 72.12 89 ASP A O 1
ATOM 731 N N . TYR A 1 90 ? 2.958 3.632 -19.242 1.00 75.38 90 TYR A N 1
ATOM 732 C CA . TYR A 1 90 ? 2.714 2.583 -18.251 1.00 75.38 90 TYR A CA 1
ATOM 733 C C . TYR A 1 90 ? 1.590 2.903 -17.246 1.00 75.38 90 TYR A C 1
ATOM 735 O O . TYR A 1 90 ? 1.777 2.813 -16.028 1.00 75.38 90 TYR A O 1
ATOM 743 N N . LYS A 1 91 ? 0.388 3.233 -17.727 1.00 81.12 91 LYS A N 1
ATOM 744 C CA . LYS A 1 91 ? -0.742 3.645 -16.866 1.00 81.12 91 LYS A CA 1
ATOM 745 C C . LYS A 1 91 ? -1.157 2.592 -15.828 1.00 81.12 91 LYS A C 1
ATOM 747 O O . LYS A 1 91 ? -1.474 2.946 -14.698 1.00 81.12 91 LYS A O 1
ATOM 752 N N . GLN A 1 92 ? -1.120 1.305 -16.181 1.00 80.19 92 GLN A N 1
ATOM 753 C CA . GLN A 1 92 ? -1.551 0.223 -15.282 1.00 80.19 92 GLN A CA 1
ATOM 754 C C . GLN A 1 92 ? -0.607 0.037 -14.086 1.00 80.19 92 GLN A C 1
ATOM 756 O O . GLN A 1 92 ? -1.064 -0.227 -12.981 1.00 80.19 92 GLN A O 1
ATOM 761 N N . LEU A 1 93 ? 0.703 0.209 -14.281 1.00 83.12 93 LEU A N 1
ATOM 762 C CA . LEU A 1 93 ? 1.694 0.089 -13.206 1.00 83.12 93 LEU A CA 1
ATOM 763 C C . LEU A 1 93 ? 1.611 1.276 -12.245 1.00 83.12 93 LEU A C 1
ATOM 765 O O . LEU A 1 93 ? 1.656 1.080 -11.034 1.00 83.12 93 LEU A O 1
ATOM 769 N N . ARG A 1 94 ? 1.386 2.489 -12.774 1.00 86.38 94 ARG A N 1
ATOM 770 C CA . ARG A 1 94 ? 1.085 3.660 -11.939 1.00 86.38 94 ARG A CA 1
ATOM 771 C C . ARG A 1 94 ? -0.174 3.444 -11.102 1.00 86.38 94 ARG A C 1
ATOM 773 O O . ARG A 1 94 ? -0.162 3.749 -9.916 1.00 86.38 94 ARG A O 1
ATOM 780 N N . GLN A 1 95 ? -1.216 2.856 -11.693 1.00 86.50 95 GLN A N 1
ATOM 781 C CA . GLN A 1 95 ? -2.420 2.486 -10.953 1.00 86.50 95 GLN A CA 1
ATOM 782 C C . GLN A 1 95 ? -2.108 1.469 -9.848 1.00 86.50 95 GLN A C 1
ATOM 784 O O . GLN A 1 95 ? -2.494 1.697 -8.711 1.00 86.50 95 GLN A O 1
ATOM 789 N N . CYS A 1 96 ? -1.337 0.411 -10.134 1.00 86.00 96 CYS A N 1
ATOM 790 C CA . CYS A 1 96 ? -0.938 -0.568 -9.113 1.00 86.00 96 CYS A CA 1
ATOM 791 C C . CYS A 1 96 ? -0.181 0.095 -7.951 1.00 86.00 96 CYS A C 1
ATOM 793 O O . CYS A 1 96 ? -0.389 -0.261 -6.793 1.00 86.00 96 CYS A O 1
ATOM 795 N N . ARG A 1 97 ? 0.668 1.092 -8.234 1.00 89.38 97 ARG A N 1
ATOM 796 C CA . ARG A 1 97 ? 1.366 1.860 -7.197 1.00 89.38 97 ARG A CA 1
ATOM 797 C C . ARG A 1 97 ? 0.390 2.642 -6.314 1.00 89.38 97 ARG A C 1
ATOM 799 O O . ARG A 1 97 ? 0.520 2.595 -5.093 1.00 89.38 97 ARG A O 1
ATOM 806 N N . SER A 1 98 ? -0.584 3.326 -6.911 1.00 90.31 98 SER A N 1
ATOM 807 C CA . SER A 1 98 ? -1.647 4.016 -6.170 1.00 90.31 98 SER A CA 1
ATOM 808 C C . SER A 1 98 ? -2.503 3.045 -5.352 1.00 90.31 98 SER A C 1
ATOM 810 O O . SER A 1 98 ? -2.789 3.321 -4.188 1.00 90.31 98 SER A O 1
ATOM 812 N N . ASP A 1 99 ? -2.847 1.892 -5.922 1.00 88.69 99 ASP A N 1
ATOM 813 C CA . ASP A 1 99 ? -3.662 0.871 -5.267 1.00 88.69 99 ASP A CA 1
ATOM 814 C C . ASP A 1 99 ? -2.951 0.306 -4.026 1.00 88.69 99 ASP A C 1
ATOM 816 O O . ASP A 1 99 ? -3.578 0.181 -2.980 1.00 88.69 99 ASP A O 1
ATOM 820 N N . ILE A 1 100 ? -1.636 0.043 -4.079 1.00 88.31 100 ILE A N 1
ATOM 821 C CA . ILE A 1 100 ? -0.861 -0.403 -2.900 1.00 88.31 100 ILE A CA 1
ATOM 822 C C . ILE A 1 100 ? -0.899 0.629 -1.772 1.00 88.31 100 ILE A C 1
ATOM 824 O O . ILE A 1 100 ? -1.046 0.261 -0.606 1.00 88.31 100 ILE A O 1
ATOM 828 N N . ILE A 1 101 ? -0.760 1.916 -2.101 1.00 90.06 101 ILE A N 1
ATOM 829 C CA . ILE A 1 101 ? -0.804 2.995 -1.106 1.00 90.06 101 ILE A CA 1
ATOM 830 C C . ILE A 1 101 ? -2.185 3.037 -0.446 1.00 90.06 101 ILE A C 1
ATOM 832 O O . ILE A 1 101 ? -2.280 3.144 0.777 1.00 90.06 101 ILE A O 1
ATOM 836 N N . LEU A 1 102 ? -3.248 2.898 -1.242 1.00 89.75 102 LEU A N 1
ATOM 837 C CA . LEU A 1 102 ? -4.615 2.870 -0.737 1.00 89.75 102 LEU A CA 1
ATOM 838 C C . LEU A 1 102 ? -4.867 1.644 0.148 1.00 89.75 102 LEU A C 1
ATOM 840 O O . LEU A 1 102 ? -5.391 1.786 1.248 1.00 89.75 102 LEU A O 1
ATOM 844 N N . VAL A 1 103 ? -4.444 0.457 -0.292 1.00 88.69 103 VAL A N 1
ATOM 845 C CA . VAL A 1 103 ? -4.543 -0.785 0.489 1.00 88.69 103 VAL A CA 1
ATOM 846 C C . VAL A 1 103 ? -3.827 -0.631 1.827 1.00 88.69 103 VAL A C 1
ATOM 848 O O . VAL A 1 103 ? -4.386 -0.991 2.860 1.00 88.69 103 VAL A O 1
ATOM 851 N N . LYS A 1 104 ? -2.630 -0.034 1.840 1.00 89.31 104 LYS A N 1
ATOM 852 C CA . LYS A 1 104 ? -1.919 0.261 3.085 1.00 89.31 104 LYS A CA 1
ATOM 853 C C . LYS A 1 104 ? -2.722 1.187 4.001 1.00 89.31 104 LYS A C 1
ATOM 855 O O . LYS A 1 104 ? -2.856 0.876 5.178 1.00 89.31 104 LYS A O 1
ATOM 860 N N . ALA A 1 105 ? -3.269 2.282 3.477 1.00 88.88 105 ALA A N 1
ATOM 861 C CA . ALA A 1 105 ? -4.053 3.225 4.275 1.00 88.88 105 ALA A CA 1
ATOM 862 C C . ALA A 1 105 ? -5.309 2.574 4.883 1.00 88.88 105 ALA A C 1
ATOM 864 O O . ALA A 1 105 ? -5.621 2.799 6.051 1.00 88.88 105 ALA A O 1
ATOM 865 N N . VAL A 1 106 ? -6.001 1.726 4.115 1.00 89.00 106 VAL A N 1
ATOM 866 C CA . VAL A 1 106 ? -7.164 0.970 4.601 1.00 89.00 106 VAL A CA 1
ATOM 867 C C . VAL A 1 106 ? -6.758 0.012 5.719 1.00 89.00 106 VAL A C 1
ATOM 869 O O . VAL A 1 106 ? -7.409 -0.018 6.761 1.00 89.00 106 VAL A O 1
ATOM 872 N N . TRP A 1 107 ? -5.668 -0.738 5.547 1.00 88.56 107 TRP A N 1
ATOM 873 C CA . TRP A 1 107 ? -5.182 -1.652 6.582 1.00 88.56 107 TRP A CA 1
ATOM 874 C C . TRP A 1 107 ? -4.708 -0.929 7.843 1.00 88.56 107 TRP A C 1
ATOM 876 O O . TRP A 1 107 ? -5.033 -1.375 8.941 1.00 88.56 107 TRP A O 1
ATOM 886 N N . ASP A 1 108 ? -4.020 0.206 7.702 1.00 87.50 108 ASP A N 1
ATOM 887 C CA . ASP A 1 108 ? -3.620 1.049 8.833 1.00 87.50 108 ASP A CA 1
ATOM 888 C C . ASP A 1 108 ? -4.858 1.485 9.644 1.00 87.50 108 ASP A C 1
ATOM 890 O O . ASP A 1 108 ? -4.856 1.397 10.871 1.00 87.50 108 ASP A O 1
ATOM 894 N N . MET A 1 109 ? -5.949 1.864 8.968 1.00 86.56 109 MET A N 1
ATOM 895 C CA . MET A 1 109 ? -7.217 2.219 9.614 1.00 86.56 109 MET A CA 1
ATOM 896 C C . MET A 1 109 ? -7.892 1.021 10.296 1.00 86.56 109 MET A C 1
ATOM 898 O O . MET A 1 109 ? -8.352 1.135 11.430 1.00 86.56 109 MET A O 1
ATOM 902 N N . VAL A 1 110 ? -7.942 -0.141 9.636 1.00 86.12 110 VAL A N 1
ATOM 903 C CA . VAL A 1 110 ? -8.531 -1.364 10.208 1.00 86.12 110 VAL A CA 1
ATOM 904 C C . VAL A 1 110 ? -7.799 -1.777 11.482 1.00 86.12 110 VAL A C 1
ATOM 906 O O . VAL A 1 110 ? -8.441 -2.109 12.478 1.00 86.12 110 VAL A O 1
ATOM 909 N N . ILE A 1 111 ? -6.466 -1.753 11.465 1.00 86.50 111 ILE A N 1
ATOM 910 C CA . ILE A 1 111 ? -5.650 -2.093 12.633 1.00 86.50 111 ILE A CA 1
ATOM 911 C C . ILE A 1 111 ? -5.839 -1.048 13.726 1.00 86.50 111 ILE A C 1
ATOM 913 O O . ILE A 1 111 ? -6.024 -1.426 14.876 1.00 86.50 111 ILE A O 1
ATOM 917 N N . PHE A 1 112 ? -5.869 0.241 13.379 1.00 85.06 112 PHE A N 1
ATOM 918 C CA . PHE A 1 112 ? -6.125 1.302 14.347 1.00 85.06 112 PHE A CA 1
ATOM 919 C C . PHE A 1 112 ? -7.448 1.087 15.091 1.00 85.06 112 PHE A C 1
ATOM 921 O O . PHE A 1 112 ? -7.451 1.028 16.316 1.00 85.06 112 PHE A O 1
ATOM 928 N N . VAL A 1 113 ? -8.548 0.863 14.365 1.00 85.56 113 VAL A N 1
ATOM 929 C CA . VAL A 1 113 ? -9.866 0.605 14.968 1.00 85.56 113 VAL A CA 1
ATOM 930 C C . VAL A 1 113 ? -9.849 -0.657 15.838 1.00 85.56 113 VAL A C 1
ATOM 932 O O . VAL A 1 113 ? -10.391 -0.638 16.943 1.00 85.56 113 VAL A O 1
ATOM 935 N N . LYS A 1 114 ? -9.215 -1.747 15.379 1.00 86.19 114 LYS A N 1
ATOM 936 C CA . LYS A 1 114 ? -9.098 -2.989 16.163 1.00 86.19 114 LYS A CA 1
ATOM 937 C C . LYS A 1 114 ? -8.347 -2.761 17.475 1.00 86.19 114 LYS A C 1
ATOM 939 O O . LYS A 1 114 ? -8.860 -3.136 18.525 1.00 86.19 114 LYS A O 1
ATOM 944 N N . THR A 1 115 ? -7.191 -2.103 17.426 1.00 86.56 115 THR A N 1
ATOM 945 C CA . THR A 1 115 ? -6.383 -1.811 18.616 1.00 86.56 115 THR A CA 1
ATOM 946 C C . THR A 1 115 ? -7.118 -0.874 19.575 1.00 86.56 115 THR A C 1
ATOM 948 O O . THR A 1 115 ? -7.136 -1.139 20.772 1.00 86.56 115 THR A O 1
ATOM 951 N N . SER A 1 116 ? -7.807 0.160 19.074 1.00 84.50 116 SER A N 1
ATOM 952 C CA . SER A 1 116 ? -8.626 1.047 19.914 1.00 84.50 116 SER A CA 1
ATOM 953 C C . SER A 1 116 ? -9.716 0.279 20.667 1.00 84.50 116 SER A C 1
ATOM 955 O O . SER A 1 116 ? -9.892 0.479 21.866 1.00 84.50 116 SER A O 1
ATOM 957 N N . ILE A 1 117 ? -10.415 -0.644 19.997 1.00 84.88 117 ILE A N 1
ATOM 958 C CA . ILE A 1 117 ? -11.427 -1.491 20.643 1.00 84.88 117 ILE A CA 1
ATOM 959 C C . ILE A 1 117 ? -10.779 -2.426 21.673 1.00 84.88 117 ILE A C 1
ATOM 961 O O . ILE A 1 117 ? -11.301 -2.578 22.777 1.00 84.88 117 ILE A O 1
ATOM 965 N N . GLU A 1 118 ? -9.638 -3.039 21.354 1.00 87.19 118 GLU A N 1
ATOM 966 C CA . GLU A 1 118 ? -8.910 -3.880 22.308 1.00 87.19 118 GLU A CA 1
ATOM 967 C C . GLU A 1 118 ? -8.494 -3.102 23.564 1.00 87.19 118 GLU A C 1
ATOM 969 O O . GLU A 1 118 ? -8.640 -3.607 24.679 1.00 87.19 118 GLU A O 1
ATOM 974 N N . ASP A 1 119 ? -8.026 -1.866 23.417 1.00 85.12 119 ASP A N 1
ATOM 975 C CA . ASP A 1 119 ? -7.624 -1.019 24.541 1.00 85.12 119 ASP A CA 1
ATOM 976 C C . ASP A 1 119 ? -8.823 -0.618 25.411 1.00 85.12 119 ASP A C 1
ATOM 978 O O . ASP A 1 119 ? -8.765 -0.668 26.644 1.00 85.12 119 ASP A O 1
ATOM 982 N N . TRP A 1 120 ? -9.964 -0.336 24.787 1.00 82.06 120 TRP A N 1
ATOM 983 C CA . TRP A 1 120 ? -11.223 -0.102 25.488 1.00 82.06 120 TRP A CA 1
ATOM 984 C C . TRP A 1 120 ? -11.679 -1.311 26.301 1.00 82.06 120 TRP A C 1
ATOM 986 O O . TRP A 1 120 ? -12.103 -1.155 27.444 1.00 82.06 120 TRP A O 1
ATOM 996 N N . THR A 1 121 ? -11.537 -2.527 25.763 1.00 81.25 121 THR A N 1
ATOM 997 C CA . THR A 1 121 ? -11.906 -3.750 26.500 1.00 81.25 121 THR A CA 1
ATOM 998 C C . THR A 1 121 ? -11.005 -4.036 27.704 1.00 81.25 121 THR A C 1
ATOM 1000 O O . THR A 1 121 ? -11.432 -4.717 28.635 1.00 81.25 121 THR A O 1
ATOM 1003 N N . LYS A 1 122 ? -9.778 -3.501 27.717 1.00 85.62 122 LYS A N 1
ATOM 1004 C CA . LYS A 1 122 ? -8.833 -3.616 28.842 1.00 85.62 122 LYS A CA 1
ATOM 1005 C C . LYS A 1 122 ? -9.026 -2.522 29.896 1.00 85.62 122 LYS A C 1
ATOM 1007 O O . LYS A 1 122 ? -8.465 -2.634 30.986 1.00 85.62 122 LYS A O 1
ATOM 1012 N N . THR A 1 123 ? -9.791 -1.472 29.590 1.00 80.56 123 THR A N 1
ATOM 1013 C CA . THR A 1 123 ? -9.976 -0.326 30.487 1.00 80.56 123 THR A CA 1
ATOM 1014 C C . THR A 1 123 ? -10.844 -0.728 31.690 1.00 80.56 123 THR A C 1
ATOM 1016 O O . THR A 1 123 ? -11.955 -1.232 31.501 1.00 80.56 123 THR A O 1
ATOM 1019 N N . PRO A 1 124 ? -10.387 -0.528 32.943 1.00 79.88 124 PRO A N 1
ATOM 1020 C CA . PRO A 1 124 ? -11.190 -0.826 34.126 1.00 79.88 124 PRO A CA 1
ATOM 1021 C C . PRO A 1 124 ? -12.493 -0.021 34.140 1.00 79.88 124 PRO A C 1
ATOM 1023 O O . PRO A 1 124 ? -12.491 1.165 33.824 1.00 79.88 124 PRO A O 1
ATOM 1026 N N . TRP A 1 125 ? -13.590 -0.616 34.622 1.00 76.56 125 TRP A N 1
ATOM 1027 C CA . TRP A 1 125 ? -14.926 0.009 34.654 1.00 76.56 125 TRP A CA 1
ATOM 1028 C C . TRP A 1 125 ? -14.982 1.421 35.256 1.00 76.56 125 TRP A C 1
ATOM 1030 O O . TRP A 1 125 ? -15.847 2.212 34.897 1.00 76.56 125 TRP A O 1
ATOM 1040 N N . LYS A 1 126 ? -14.063 1.744 36.171 1.00 79.69 126 LYS A N 1
ATOM 1041 C CA . LYS A 1 126 ? -13.989 3.039 36.859 1.00 79.69 126 LYS A CA 1
ATOM 1042 C C . LYS A 1 126 ? -13.406 4.167 35.995 1.00 79.69 126 LYS A C 1
ATOM 1044 O O . LYS A 1 126 ? -13.618 5.332 36.311 1.00 79.69 126 LYS A O 1
ATOM 1049 N N . GLU A 1 127 ? -12.674 3.824 34.940 1.00 79.44 127 GLU A N 1
ATOM 1050 C CA . GLU A 1 127 ? -11.961 4.758 34.057 1.00 79.44 127 GLU A CA 1
ATOM 1051 C C . GLU A 1 127 ? -12.603 4.845 32.664 1.00 79.44 127 GLU A C 1
ATOM 1053 O O . GLU A 1 127 ? -12.112 5.561 31.794 1.00 79.44 127 GLU A O 1
ATOM 1058 N N . ILE A 1 128 ? -13.722 4.144 32.447 1.00 81.81 128 ILE A N 1
ATOM 1059 C CA . ILE A 1 128 ? -14.444 4.169 31.175 1.00 81.81 128 ILE A CA 1
ATOM 1060 C C . ILE A 1 128 ? -15.035 5.561 30.951 1.00 81.81 128 ILE A C 1
ATOM 1062 O O . ILE A 1 128 ? -15.948 5.995 31.656 1.00 81.81 128 ILE A O 1
ATOM 1066 N N . ASN A 1 129 ? -14.547 6.234 29.912 1.00 82.44 129 ASN A N 1
ATOM 1067 C CA . ASN A 1 129 ? -15.093 7.493 29.433 1.00 82.44 129 ASN A CA 1
ATOM 1068 C C . ASN A 1 129 ? -15.944 7.259 28.175 1.00 82.44 129 ASN A C 1
ATOM 1070 O O . ASN A 1 129 ? -15.441 7.259 27.053 1.00 82.44 129 ASN A O 1
ATOM 1074 N N . VAL A 1 130 ? -17.252 7.076 28.374 1.00 78.56 130 VAL A N 1
ATOM 1075 C CA . VAL A 1 130 ? -18.208 6.759 27.297 1.00 78.56 130 VAL A CA 1
ATOM 1076 C C . VAL A 1 130 ? -18.304 7.878 26.250 1.00 78.56 130 VAL A C 1
ATOM 1078 O O . VAL A 1 130 ? -18.447 7.584 25.065 1.00 78.56 130 VAL A O 1
ATOM 1081 N N . GLU A 1 131 ? -18.182 9.150 26.647 1.00 81.81 131 GLU A N 1
ATOM 1082 C CA . GLU A 1 131 ? -18.239 10.284 25.711 1.00 81.81 131 GLU A CA 1
ATOM 1083 C C . GLU A 1 131 ? -17.035 10.297 24.765 1.00 81.81 131 GLU A C 1
ATOM 1085 O O . GLU A 1 131 ? -17.191 10.482 23.557 1.00 81.81 131 GLU A O 1
ATOM 1090 N N . GLN A 1 132 ? -15.835 10.042 25.296 1.00 81.00 132 GLN A N 1
ATOM 1091 C CA . GLN A 1 132 ? -14.623 9.951 24.485 1.00 81.00 132 GLN A CA 1
ATOM 1092 C C . GLN A 1 132 ? -14.712 8.795 23.477 1.00 81.00 132 GLN A C 1
ATOM 1094 O O . GLN A 1 132 ? -14.389 8.975 22.302 1.00 81.00 132 GLN A O 1
ATOM 1099 N N . MET A 1 133 ? -15.199 7.633 23.914 1.00 81.75 133 MET A N 1
ATOM 1100 C CA . MET A 1 133 ? -15.356 6.460 23.050 1.00 81.75 133 MET A CA 1
ATOM 1101 C C . MET A 1 133 ? -16.390 6.702 21.939 1.00 81.75 133 MET A C 1
ATOM 1103 O O . MET A 1 133 ? -16.125 6.392 20.778 1.00 81.75 133 MET A O 1
ATOM 1107 N N . ASP A 1 134 ? -17.541 7.316 22.251 1.00 79.88 134 ASP A N 1
ATOM 1108 C CA . ASP A 1 134 ? -18.564 7.653 21.244 1.00 79.88 134 ASP A CA 1
ATOM 1109 C C . ASP A 1 134 ? -18.035 8.677 20.222 1.00 79.88 134 ASP A C 1
ATOM 1111 O O . ASP A 1 134 ? -18.297 8.573 19.022 1.00 79.88 134 ASP A O 1
ATOM 1115 N N . MET A 1 135 ? -17.220 9.643 20.660 1.00 82.31 135 MET A N 1
ATOM 1116 C CA . MET A 1 135 ? -16.554 10.586 19.757 1.00 82.31 135 MET A CA 1
ATOM 1117 C C . MET A 1 135 ? -15.566 9.900 18.805 1.00 82.31 135 MET A C 1
ATOM 1119 O O . MET A 1 135 ? -15.524 10.251 17.622 1.00 82.31 135 MET A O 1
ATOM 1123 N N . GLU A 1 136 ? -14.782 8.935 19.290 1.00 78.88 136 GLU A N 1
ATOM 1124 C CA . GLU A 1 136 ? -13.855 8.151 18.465 1.00 78.88 136 GLU A CA 1
ATOM 1125 C C . GLU A 1 136 ? -14.613 7.267 17.456 1.00 78.88 136 GLU A C 1
ATOM 1127 O O . GLU A 1 136 ? -14.308 7.310 16.262 1.00 78.88 136 GLU A O 1
ATOM 1132 N N . LEU A 1 137 ? -15.696 6.597 17.871 1.00 78.31 137 LEU A N 1
ATOM 1133 C CA . LEU A 1 137 ? -16.572 5.831 16.969 1.00 78.31 137 LEU A CA 1
ATOM 1134 C C . LEU A 1 137 ? -17.221 6.705 15.884 1.00 78.31 137 LEU A C 1
ATOM 1136 O O . LEU A 1 137 ? -17.250 6.329 14.710 1.00 78.31 137 LEU A O 1
ATOM 1140 N N . ARG A 1 138 ? -17.701 7.905 16.233 1.00 80.38 138 ARG A N 1
ATOM 1141 C CA . ARG A 1 138 ? -18.267 8.860 15.260 1.00 80.38 138 ARG A CA 1
ATOM 1142 C C . ARG A 1 138 ? -17.235 9.375 14.266 1.00 80.38 138 ARG A C 1
ATOM 1144 O O . ARG A 1 138 ? -17.600 9.707 13.139 1.00 80.38 138 ARG A O 1
ATOM 1151 N N . ARG A 1 139 ? -15.965 9.481 14.670 1.00 78.00 139 ARG A N 1
ATOM 1152 C CA . ARG A 1 139 ? -14.865 9.814 13.754 1.00 78.00 139 ARG A CA 1
ATOM 1153 C C . ARG A 1 139 ? -14.600 8.669 12.784 1.00 78.00 139 ARG A C 1
ATOM 1155 O O . ARG A 1 139 ? -14.444 8.941 11.601 1.00 78.00 139 ARG A O 1
ATOM 1162 N N . PHE A 1 140 ? -14.638 7.420 13.244 1.00 73.38 140 PHE A N 1
ATOM 1163 C CA . PHE A 1 140 ? -14.514 6.245 12.373 1.00 73.38 140 PHE A CA 1
ATOM 1164 C C . PHE A 1 140 ? -15.684 6.069 11.403 1.00 73.38 140 PHE A C 1
ATOM 1166 O O . PHE A 1 140 ? -15.485 5.568 10.305 1.00 73.38 140 PHE A O 1
ATOM 1173 N N . ALA A 1 141 ? -16.890 6.508 11.770 1.00 71.81 141 ALA A N 1
ATOM 1174 C CA . ALA A 1 141 ? -18.058 6.472 10.887 1.00 71.81 141 ALA A CA 1
ATOM 1175 C C . ALA A 1 141 ? -18.048 7.559 9.792 1.00 71.81 141 ALA A C 1
ATOM 1177 O O . ALA A 1 141 ? -18.842 7.491 8.856 1.00 71.81 141 ALA A O 1
ATOM 1178 N N . LYS A 1 142 ? -17.176 8.570 9.903 1.00 66.00 142 LYS A N 1
ATOM 1179 C CA . LYS A 1 142 ? -16.947 9.582 8.863 1.00 66.00 142 LYS A CA 1
ATOM 1180 C C . LYS A 1 142 ? -15.784 9.138 7.970 1.00 66.00 142 LYS A C 1
ATOM 1182 O O . LYS A 1 142 ? -14.703 9.718 8.036 1.00 66.00 142 LYS A O 1
ATOM 1187 N N . VAL A 1 143 ? -16.017 8.100 7.171 1.00 52.47 143 VAL A N 1
ATOM 1188 C CA . VAL A 1 143 ? -15.153 7.692 6.049 1.00 52.47 143 VAL A CA 1
ATOM 1189 C C . VAL A 1 143 ? -15.884 7.983 4.750 1.00 52.47 143 VAL A C 1
ATOM 1191 O O . VAL A 1 143 ? -17.095 7.676 4.689 1.00 52.47 143 VAL A O 1
#

Foldseek 3Di:
DDDDDPPPPPPDPVNCVVVVVVVVPPDLVVLVVVLVVLLVVLVVQCLPPPPDDPNVVSLVVNLVVLVVNVVVVVVVVVVCVVVVHDHDDSPSSVVSVVVSVVSVVVVVLVVVVVVVVVVQVVDPPVPDDPVVVVVVVVVNVPD

InterPro domains:
  IPR026983 Dynein heavy chain [PTHR45703] (34-142)

pLDDT: mean 73.67, std 15.69, range [33.41, 91.12]

Radius of gyration: 28.44 Å; chains: 1; bounding box: 81×23×84 Å

Sequence (143 aa):
MSAGRYVTYSISLHDILPFITVKHRSCPRSGIVKQHDFREQFRTESIFRIDVEEQYKLIDKSNRGVAVMEAEMKKLQDTADLFEVSFPDYKQLRQCRSDIILVKAVWDMVIFVKTSIEDWTKTPWKEINVEQMDMELRRFAKV

Secondary structure (DSSP, 8-state):
------------HHHHHHHHHHHTTS-HHHHHHHHHHHHHHHHHSGGGSSS-SSHHHHHHHHHHHHHHHHHHHHHHHHHHHHTTPPPPP-HHHHHHHHHHHHHHHHHHHHHHHHHHHHHHHHS-TTT--HHHHHHHHHHHT--